Protein AF-A0A482R9H9-F1 (afdb_monomer_lite)

Structure (mmCIF, N/CA/C/O backbone):
data_AF-A0A482R9H9-F1
#
_entry.id   AF-A0A482R9H9-F1
#
loop_
_atom_site.group_PDB
_atom_site.id
_atom_site.type_symbol
_atom_site.label_atom_id
_atom_site.label_alt_id
_atom_site.label_comp_id
_atom_site.label_asym_id
_atom_site.label_entity_id
_atom_site.label_seq_id
_atom_site.pdbx_PDB_ins_code
_atom_site.Cartn_x
_atom_site.Cartn_y
_atom_site.Cartn_z
_atom_site.occupancy
_atom_site.B_iso_or_equiv
_atom_site.auth_seq_id
_atom_site.auth_comp_id
_atom_site.auth_asym_id
_atom_site.auth_atom_id
_atom_site.pdbx_PDB_model_num
ATOM 1 N N . MET A 1 1 ? -17.898 -11.035 -7.797 1.00 39.88 1 MET A N 1
ATOM 2 C CA . MET A 1 1 ? -18.055 -11.894 -6.595 1.00 39.88 1 MET A CA 1
ATOM 3 C C . MET A 1 1 ? -16.869 -11.815 -5.610 1.00 39.88 1 MET A C 1
ATOM 5 O O . MET A 1 1 ? -17.099 -11.600 -4.428 1.00 39.88 1 MET A O 1
ATOM 9 N N . HIS A 1 2 ? -15.605 -11.868 -6.058 1.00 54.25 2 HIS A N 1
ATOM 10 C CA . HIS A 1 2 ? -14.409 -11.896 -5.182 1.00 54.25 2 HIS A CA 1
ATOM 11 C C . HIS A 1 2 ? -14.130 -10.656 -4.301 1.00 54.25 2 HIS A C 1
ATOM 13 O O . HIS A 1 2 ? -13.471 -10.771 -3.268 1.00 54.25 2 HIS A O 1
ATOM 19 N N . ALA A 1 3 ? -14.589 -9.459 -4.681 1.00 58.69 3 ALA A N 1
ATOM 20 C CA . ALA A 1 3 ? -14.321 -8.238 -3.909 1.00 58.69 3 ALA A CA 1
ATOM 21 C C . ALA A 1 3 ? -15.165 -8.133 -2.624 1.00 58.69 3 ALA A C 1
ATOM 23 O O . ALA A 1 3 ? -14.730 -7.511 -1.659 1.00 58.69 3 ALA A O 1
ATOM 24 N N . ARG A 1 4 ? -16.354 -8.752 -2.595 1.00 60.19 4 ARG A N 1
ATOM 25 C CA . ARG A 1 4 ? -17.286 -8.687 -1.455 1.00 60.19 4 ARG A CA 1
ATOM 26 C C . ARG A 1 4 ? -16.782 -9.523 -0.273 1.00 60.19 4 ARG A C 1
ATOM 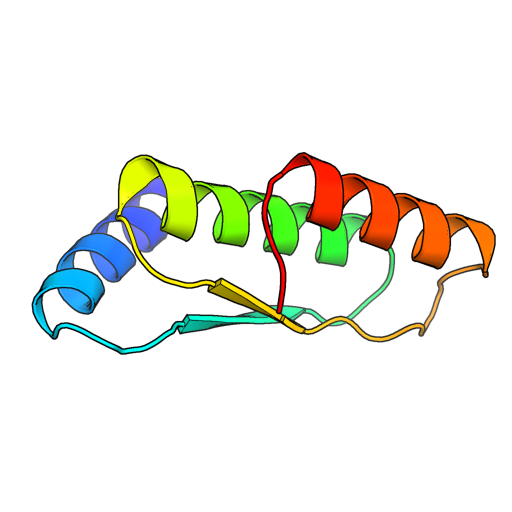28 O O . ARG A 1 4 ? -16.767 -9.042 0.852 1.00 60.19 4 ARG A O 1
ATOM 35 N N . CYS A 1 5 ? -16.263 -10.719 -0.561 1.00 68.12 5 CYS A N 1
ATOM 36 C CA . CYS A 1 5 ? -15.680 -11.622 0.436 1.00 68.12 5 CYS A CA 1
ATOM 37 C C . CYS A 1 5 ? -14.444 -11.016 1.132 1.00 68.12 5 CYS A C 1
ATOM 39 O O . CYS A 1 5 ? -14.290 -11.143 2.345 1.00 68.12 5 CYS A O 1
ATOM 41 N N . ARG A 1 6 ? -13.588 -10.296 0.386 1.00 71.88 6 ARG A N 1
ATOM 42 C CA . ARG 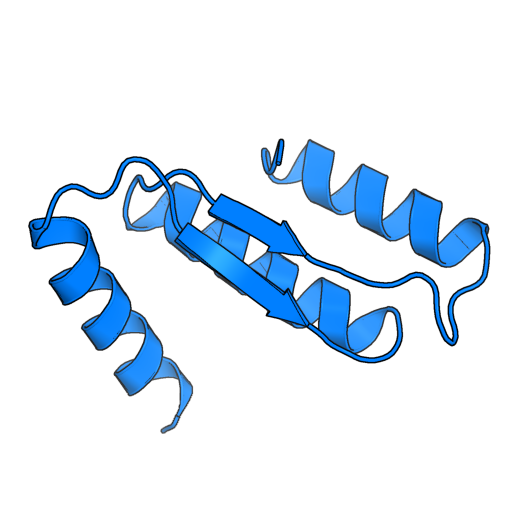A 1 6 ? -12.402 -9.629 0.955 1.00 71.88 6 ARG A CA 1
ATOM 43 C C . ARG A 1 6 ? -12.759 -8.500 1.921 1.00 71.88 6 ARG A C 1
ATOM 45 O O . ARG A 1 6 ? -12.122 -8.393 2.960 1.00 71.88 6 ARG A O 1
ATOM 52 N N . ARG A 1 7 ? -13.788 -7.704 1.614 1.00 77.94 7 ARG A N 1
ATOM 53 C CA . ARG A 1 7 ? -14.259 -6.627 2.505 1.00 77.94 7 ARG A CA 1
ATOM 54 C C . ARG A 1 7 ? -14.829 -7.185 3.805 1.00 77.94 7 ARG A C 1
ATOM 56 O O . ARG A 1 7 ? -14.319 -6.844 4.858 1.00 77.94 7 ARG A O 1
ATOM 63 N N . GLN A 1 8 ? -15.726 -8.167 3.714 1.00 86.44 8 GLN A N 1
ATOM 64 C CA . GLN A 1 8 ? -16.286 -8.840 4.893 1.00 86.44 8 GLN A CA 1
ATOM 65 C C . GLN A 1 8 ? -15.218 -9.484 5.788 1.00 86.44 8 GLN A C 1
ATOM 67 O O . GLN A 1 8 ? -15.390 -9.564 7.000 1.00 86.44 8 GLN A O 1
ATOM 72 N N . ARG A 1 9 ? -14.119 -9.987 5.207 1.00 88.38 9 ARG A N 1
ATOM 73 C CA . ARG A 1 9 ? -12.992 -10.508 5.990 1.00 88.38 9 ARG A CA 1
ATOM 74 C C . ARG A 1 9 ? -12.270 -9.396 6.747 1.00 88.38 9 ARG A C 1
ATOM 76 O O . ARG A 1 9 ? -11.947 -9.604 7.908 1.00 88.38 9 ARG A O 1
ATOM 83 N N . MET A 1 10 ? -12.026 -8.252 6.109 1.00 87.19 10 MET A N 1
ATOM 84 C CA . MET A 1 10 ? -11.384 -7.120 6.777 1.00 87.19 10 MET A CA 1
ATOM 85 C C . MET A 1 10 ? -12.274 -6.521 7.869 1.00 87.19 10 MET A C 1
ATOM 87 O O . MET A 1 10 ? -11.750 -6.165 8.912 1.00 87.19 10 MET A O 1
ATOM 91 N N . ASP A 1 11 ? -13.597 -6.493 7.682 1.00 88.69 11 ASP A N 1
ATOM 92 C CA . ASP A 1 11 ? -14.529 -6.028 8.721 1.00 88.69 11 ASP A CA 1
ATOM 93 C C . ASP A 1 11 ? -14.444 -6.918 9.976 1.00 88.69 11 ASP A C 1
ATOM 95 O O . ASP A 1 11 ? -14.375 -6.424 11.097 1.00 88.69 11 ASP A O 1
ATOM 99 N N . ARG A 1 12 ? -14.362 -8.246 9.797 1.00 92.00 12 ARG A N 1
ATOM 100 C CA . ARG A 1 12 ? -14.139 -9.179 10.916 1.00 92.00 12 ARG A CA 1
ATOM 101 C C . ARG A 1 12 ? -12.751 -9.048 11.540 1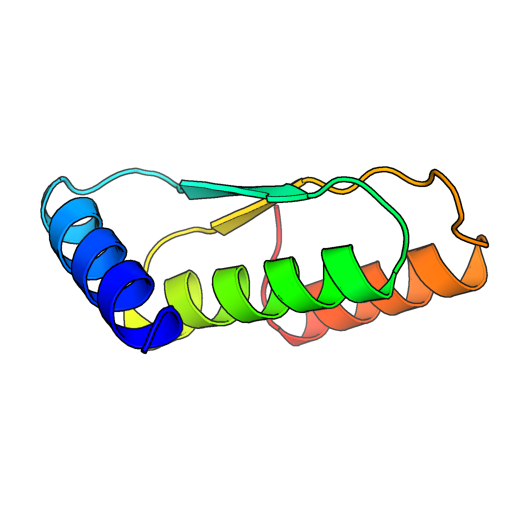.00 92.00 12 ARG A C 1
ATOM 103 O O . ARG A 1 12 ? -12.624 -9.220 12.743 1.00 92.00 12 ARG A O 1
ATOM 110 N N . LEU A 1 13 ? -11.725 -8.771 10.735 1.00 90.75 13 LEU A N 1
ATOM 111 C CA . LEU A 1 13 ? -10.364 -8.546 11.227 1.00 90.75 13 LEU A CA 1
ATOM 112 C C . LEU A 1 13 ? -10.273 -7.249 12.041 1.00 90.75 13 LEU A C 1
ATOM 114 O O . LEU A 1 13 ? -9.583 -7.207 13.045 1.00 90.75 13 LEU A O 1
ATOM 118 N N . ALA A 1 14 ? -10.998 -6.204 11.650 1.00 91.12 14 ALA A N 1
ATOM 119 C CA . ALA A 1 14 ? -11.021 -4.940 12.379 1.00 91.12 14 ALA A CA 1
ATOM 120 C C . ALA A 1 14 ? -11.546 -5.091 13.809 1.00 91.12 14 ALA A C 1
ATOM 122 O O . ALA A 1 14 ? -11.059 -4.419 14.711 1.00 91.12 14 ALA A O 1
ATOM 123 N N . ALA A 1 15 ? -12.488 -6.013 14.020 1.00 93.06 15 ALA A N 1
ATOM 124 C CA . ALA A 1 15 ? -13.021 -6.326 15.342 1.00 93.06 15 ALA A CA 1
ATOM 125 C C . ALA A 1 15 ? -11.983 -6.950 16.296 1.00 93.06 15 ALA A C 1
ATOM 127 O O . ALA A 1 15 ? -12.250 -7.036 17.488 1.00 93.06 15 ALA A O 1
ATOM 128 N N . THR A 1 16 ? -10.815 -7.386 15.802 1.00 94.94 16 THR A N 1
ATOM 129 C CA . THR A 1 16 ? -9.697 -7.838 16.650 1.00 94.94 16 THR A CA 1
ATOM 130 C C . THR A 1 16 ? -8.726 -6.709 17.002 1.00 94.94 16 THR A C 1
ATOM 132 O O . THR A 1 16 ? -7.654 -6.992 17.526 1.00 94.94 16 THR A O 1
ATOM 135 N N . GLU A 1 17 ? -9.055 -5.463 16.645 1.00 93.81 17 GLU A N 1
ATOM 136 C CA . GLU A 1 17 ? -8.288 -4.248 16.948 1.00 93.81 17 GLU A CA 1
ATOM 137 C C . GLU A 1 17 ? -6.785 -4.339 16.604 1.00 93.81 17 GLU A C 1
ATOM 139 O O . GLU A 1 17 ? -5.927 -4.042 17.439 1.00 93.81 17 GLU A O 1
ATOM 144 N N . PRO A 1 18 ? -6.410 -4.760 15.378 1.00 95.38 18 PRO A N 1
ATOM 145 C CA . PRO A 1 18 ? -5.005 -4.836 15.012 1.00 95.38 18 PRO A CA 1
ATOM 146 C C . PRO A 1 18 ? -4.395 -3.433 14.913 1.00 95.38 18 PRO A C 1
ATOM 148 O O . PRO A 1 18 ? -5.018 -2.503 14.398 1.00 95.38 18 PRO A O 1
ATOM 151 N N . LEU A 1 19 ? -3.129 -3.300 15.320 1.00 95.00 19 LEU A N 1
ATOM 152 C CA . LEU A 1 19 ? -2.390 -2.040 15.193 1.00 95.00 19 LEU A CA 1
ATOM 153 C C . LEU A 1 19 ? -2.262 -1.597 13.724 1.00 95.00 19 LEU A C 1
ATOM 155 O O . LEU A 1 19 ? -2.377 -0.410 13.414 1.00 95.00 19 LEU A O 1
ATOM 159 N N . TYR A 1 20 ? -2.022 -2.553 12.823 1.00 95.19 20 TYR A N 1
ATOM 160 C CA . TYR A 1 20 ? -1.970 -2.348 11.379 1.00 95.19 20 TYR A CA 1
ATOM 161 C C . TYR A 1 20 ? -2.264 -3.645 10.616 1.00 95.19 20 TYR A C 1
ATOM 163 O O . TYR A 1 20 ? -2.318 -4.730 11.194 1.00 95.19 20 TYR A O 1
ATOM 171 N N . VAL A 1 21 ? -2.453 -3.519 9.304 1.00 94.56 21 VAL A N 1
ATOM 172 C CA . VAL A 1 21 ? -2.602 -4.638 8.369 1.00 94.56 21 VAL A CA 1
ATOM 173 C C . VAL A 1 21 ? -1.678 -4.474 7.165 1.00 94.56 21 VAL A C 1
ATOM 175 O O . VAL A 1 21 ? -1.543 -3.376 6.617 1.00 94.56 21 VAL A O 1
ATOM 178 N N . ASP A 1 22 ? -1.082 -5.578 6.727 1.00 96.00 22 ASP A N 1
ATOM 179 C CA . ASP A 1 22 ? -0.181 -5.610 5.576 1.00 96.00 22 ASP A CA 1
ATOM 180 C C . ASP A 1 22 ? -0.905 -5.964 4.276 1.00 96.00 22 ASP A C 1
ATOM 182 O O . ASP A 1 22 ? -1.706 -6.902 4.200 1.00 96.00 22 ASP A O 1
ATOM 186 N N . PHE A 1 23 ? -0.555 -5.245 3.211 1.00 94.19 23 PHE A N 1
ATOM 187 C CA . PHE A 1 23 ? -0.949 -5.558 1.845 1.00 94.19 23 PHE A CA 1
ATOM 188 C C . PHE A 1 23 ? 0.292 -5.878 1.026 1.00 94.19 23 PHE A C 1
ATOM 190 O O . PHE A 1 23 ? 1.024 -4.984 0.610 1.00 94.19 23 PHE A O 1
ATOM 197 N N . VAL A 1 24 ? 0.503 -7.172 0.788 1.00 93.56 24 VAL A N 1
ATOM 198 C CA . VAL A 1 24 ? 1.651 -7.675 0.032 1.00 93.56 24 VAL A CA 1
ATOM 199 C C . VAL A 1 24 ? 1.305 -7.820 -1.441 1.00 93.56 24 VAL A C 1
ATOM 201 O O . VAL A 1 24 ? 0.284 -8.415 -1.797 1.00 93.56 24 VAL A O 1
ATOM 204 N N . THR A 1 25 ? 2.162 -7.276 -2.303 1.00 90.75 25 THR A N 1
ATOM 205 C CA . THR A 1 25 ? 2.053 -7.435 -3.749 1.00 90.75 25 THR A CA 1
ATOM 206 C C . THR A 1 25 ? 3.369 -7.879 -4.378 1.00 90.75 25 THR A C 1
ATOM 208 O O . THR A 1 25 ? 4.451 -7.602 -3.867 1.00 90.75 25 THR A O 1
ATOM 211 N N . VAL A 1 26 ? 3.249 -8.595 -5.492 1.00 88.12 26 VAL A N 1
ATOM 212 C CA . VAL A 1 26 ? 4.363 -9.032 -6.331 1.00 88.12 26 VAL A CA 1
ATOM 213 C C . VAL A 1 26 ? 4.029 -8.661 -7.775 1.00 88.12 26 VAL A C 1
ATOM 215 O O . VAL A 1 26 ? 2.881 -8.799 -8.218 1.00 88.12 26 VAL A O 1
ATOM 218 N N . GLY A 1 27 ? 5.037 -8.191 -8.505 1.00 86.69 27 GLY A N 1
ATOM 219 C CA . GLY A 1 27 ? 4.921 -7.696 -9.875 1.00 86.69 27 GLY A CA 1
ATOM 220 C C . GLY A 1 27 ? 4.861 -6.170 -9.945 1.00 86.69 27 GLY A C 1
ATOM 221 O O . GLY A 1 27 ? 4.848 -5.495 -8.919 1.00 86.69 27 GLY A O 1
ATOM 222 N N . GLY A 1 28 ? 4.828 -5.645 -11.169 1.00 90.56 28 GLY A N 1
ATOM 223 C CA . GLY A 1 28 ? 4.983 -4.214 -11.430 1.00 90.56 28 GLY A CA 1
ATOM 224 C C . GLY A 1 28 ? 3.809 -3.318 -11.008 1.00 90.56 28 GLY A C 1
ATOM 225 O O . GLY A 1 28 ? 2.880 -3.702 -10.287 1.00 90.56 28 GLY A O 1
ATOM 226 N N . LEU A 1 29 ? 3.836 -2.086 -11.520 1.00 93.50 29 LEU A N 1
ATOM 227 C CA . LEU A 1 29 ? 3.029 -0.954 -11.052 1.00 93.50 29 LEU A CA 1
ATOM 228 C C . LEU A 1 29 ? 1.518 -1.226 -10.929 1.00 93.50 29 LEU A C 1
ATOM 230 O O . LEU A 1 29 ? 0.881 -0.757 -9.985 1.00 93.50 29 LEU A O 1
ATOM 234 N N . GLU A 1 30 ? 0.905 -1.975 -11.851 1.00 93.75 30 GLU A N 1
ATOM 235 C CA . GLU A 1 30 ? -0.547 -2.212 -11.813 1.00 93.75 30 GLU A CA 1
ATOM 236 C C . GLU A 1 30 ? -0.978 -3.034 -10.584 1.00 93.75 30 GLU A C 1
ATOM 238 O O . GLU A 1 30 ? -2.012 -2.751 -9.962 1.00 93.75 30 GLU A O 1
ATOM 243 N N . ASN A 1 31 ? -0.170 -4.025 -10.200 1.00 93.75 31 ASN A N 1
ATOM 244 C CA . ASN A 1 31 ? -0.420 -4.855 -9.024 1.00 93.75 31 ASN A CA 1
ATOM 245 C C . ASN A 1 31 ? -0.238 -4.042 -7.740 1.00 93.75 31 ASN A C 1
ATOM 247 O O . ASN A 1 31 ? -1.108 -4.084 -6.862 1.00 93.75 31 ASN A O 1
ATOM 251 N N . ALA A 1 32 ? 0.804 -3.210 -7.684 1.00 95.50 32 ALA A N 1
ATOM 252 C CA . ALA A 1 32 ? 1.010 -2.276 -6.585 1.00 95.50 32 ALA A CA 1
ATOM 253 C C . ALA A 1 32 ? -0.151 -1.274 -6.457 1.00 95.50 32 ALA A C 1
ATOM 255 O O . ALA A 1 32 ? -0.698 -1.091 -5.369 1.00 95.50 32 ALA A O 1
ATOM 256 N N . ARG A 1 33 ? -0.648 -0.713 -7.570 1.00 95.44 33 ARG A N 1
ATOM 257 C CA . ARG A 1 33 ? -1.839 0.158 -7.582 1.00 95.44 33 ARG A CA 1
ATOM 258 C C . ARG A 1 33 ? -3.104 -0.572 -7.115 1.00 95.44 33 ARG A C 1
ATOM 260 O O . ARG A 1 33 ? -3.958 0.030 -6.459 1.00 95.44 33 ARG A O 1
ATOM 267 N N . ARG A 1 34 ? -3.272 -1.861 -7.442 1.00 93.69 34 ARG A N 1
ATOM 268 C CA . ARG A 1 34 ? -4.387 -2.686 -6.929 1.00 93.69 34 ARG A CA 1
ATOM 269 C C . ARG A 1 34 ? -4.307 -2.842 -5.413 1.00 93.69 34 ARG A C 1
ATOM 271 O O . ARG A 1 34 ? -5.329 -2.657 -4.752 1.00 93.69 34 ARG A O 1
ATOM 278 N N . ALA A 1 35 ? -3.124 -3.137 -4.877 1.00 94.25 35 ALA A N 1
ATOM 279 C CA . ALA A 1 35 ? -2.894 -3.229 -3.438 1.00 94.25 35 ALA A CA 1
ATOM 280 C C . ALA A 1 35 ? -3.116 -1.876 -2.743 1.00 94.25 35 ALA A C 1
ATOM 282 O O . ALA A 1 35 ? -3.872 -1.806 -1.777 1.00 94.25 35 ALA A O 1
ATOM 283 N N . LEU A 1 36 ? -2.614 -0.777 -3.315 1.00 95.50 36 LEU A N 1
ATOM 284 C CA . LEU A 1 36 ? -2.818 0.575 -2.792 1.00 95.50 36 LEU A CA 1
ATOM 285 C C . LEU A 1 36 ? -4.308 0.948 -2.665 1.00 95.50 36 LEU A C 1
ATOM 287 O O . LEU A 1 36 ? -4.725 1.567 -1.682 1.00 95.50 36 LEU A O 1
ATOM 291 N N . ARG A 1 37 ? -5.154 0.527 -3.617 1.00 92.69 37 ARG A N 1
ATOM 292 C CA . ARG A 1 37 ? -6.615 0.713 -3.517 1.00 92.69 37 ARG A CA 1
ATOM 293 C C . ARG A 1 37 ? -7.229 -0.036 -2.332 1.00 92.69 37 ARG A C 1
ATOM 295 O O . ARG A 1 37 ? -8.211 0.447 -1.765 1.00 92.69 37 ARG A O 1
ATOM 302 N N . LEU A 1 38 ? -6.675 -1.189 -1.956 1.00 92.00 38 LEU A N 1
ATOM 303 C CA . LEU A 1 38 ? -7.097 -1.927 -0.764 1.00 92.00 38 LEU A CA 1
ATOM 304 C C . LEU A 1 38 ? -6.607 -1.241 0.516 1.00 92.00 38 LEU A C 1
ATOM 306 O O . LEU A 1 38 ? -7.423 -1.060 1.419 1.00 92.00 38 LEU A O 1
ATOM 310 N N . CYS A 1 39 ? -5.361 -0.750 0.557 1.00 94.19 39 CYS A N 1
ATOM 311 C CA . CYS A 1 39 ? -4.855 0.058 1.676 1.0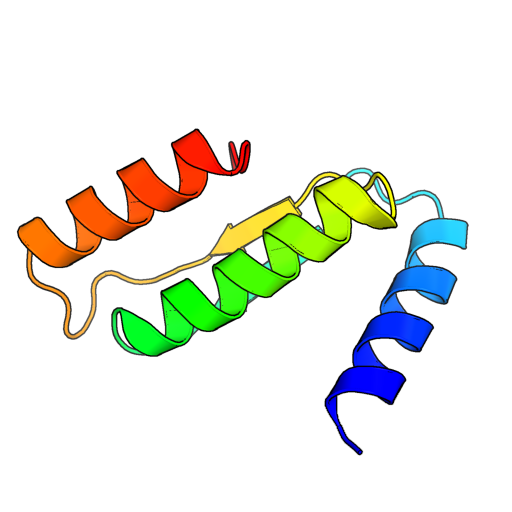0 94.19 39 CYS A CA 1
ATOM 312 C C . CYS A 1 39 ? -5.755 1.272 1.935 1.00 94.19 39 CYS A C 1
ATOM 314 O O . CYS A 1 39 ? -6.156 1.545 3.066 1.00 94.19 39 CYS A O 1
ATOM 316 N N . ARG A 1 40 ? -6.160 1.972 0.865 1.00 91.75 40 ARG A N 1
ATOM 317 C CA . ARG A 1 40 ? -7.100 3.095 0.957 1.00 91.75 40 ARG A CA 1
ATOM 318 C C . ARG A 1 40 ? -8.457 2.678 1.525 1.00 91.75 40 ARG A C 1
ATOM 320 O O . ARG A 1 40 ? -9.048 3.453 2.273 1.00 91.75 40 ARG A O 1
ATOM 327 N N . TYR A 1 41 ? -8.971 1.503 1.161 1.00 89.19 41 TYR A N 1
ATOM 328 C CA . TYR A 1 41 ? -10.224 0.993 1.723 1.00 89.19 41 TYR A CA 1
ATOM 329 C C . TYR A 1 41 ? -10.079 0.689 3.219 1.00 89.19 41 TYR A C 1
ATOM 331 O O . TYR A 1 41 ? -10.905 1.159 3.998 1.00 89.19 41 TYR A O 1
ATOM 339 N N . ALA A 1 42 ? -9.014 -0.012 3.623 1.00 89.62 42 ALA A N 1
ATOM 340 C CA . ALA A 1 42 ? -8.732 -0.312 5.028 1.00 89.62 42 ALA A CA 1
ATOM 341 C C . ALA A 1 42 ? -8.647 0.966 5.875 1.00 89.62 42 ALA A C 1
ATOM 343 O O . ALA A 1 42 ? -9.305 1.065 6.907 1.00 89.62 42 ALA A O 1
ATOM 344 N N . LYS A 1 43 ? -7.955 1.995 5.376 1.00 88.06 43 LYS A N 1
ATOM 345 C CA . LYS A 1 43 ? -7.834 3.274 6.079 1.00 88.06 43 LYS A CA 1
ATOM 346 C C . LYS A 1 43 ? -9.140 4.072 6.123 1.00 88.06 43 LYS A C 1
ATOM 348 O O . LYS A 1 43 ? -9.526 4.543 7.184 1.00 88.06 43 LYS A O 1
ATOM 353 N N . LYS A 1 44 ? -9.819 4.263 4.982 1.00 85.69 44 LYS A N 1
ATOM 354 C CA . LYS A 1 44 ? -10.985 5.169 4.898 1.00 85.69 44 LYS A CA 1
ATOM 355 C C . LYS A 1 44 ? -12.292 4.567 5.394 1.00 85.69 44 LYS A C 1
ATOM 357 O O . LYS A 1 44 ? -13.143 5.318 5.851 1.00 85.69 44 LYS A O 1
ATOM 362 N N . VAL A 1 45 ? -12.493 3.266 5.201 1.00 80.94 45 VAL A N 1
ATOM 363 C CA . VAL A 1 45 ? -13.786 2.622 5.478 1.00 80.94 45 VAL A CA 1
ATOM 364 C C . VAL A 1 45 ? -13.756 1.873 6.798 1.00 80.94 45 VAL A C 1
ATOM 366 O O . VAL A 1 45 ? -14.743 1.888 7.519 1.00 80.94 45 VAL A O 1
ATOM 369 N N . ILE A 1 46 ? -12.628 1.239 7.111 1.00 83.06 46 ILE A N 1
ATOM 370 C CA . ILE A 1 46 ? -12.502 0.376 8.287 1.00 83.06 46 ILE A CA 1
ATOM 371 C C . ILE A 1 46 ? -11.809 1.105 9.447 1.00 83.06 46 ILE A C 1
ATOM 373 O O . ILE A 1 46 ? -12.046 0.783 10.603 1.00 83.06 46 ILE A O 1
ATOM 377 N N . GLY A 1 47 ? -10.977 2.110 9.151 1.00 87.81 47 GLY A N 1
ATOM 378 C CA . GLY A 1 47 ? -10.226 2.860 10.162 1.00 87.81 47 GLY A CA 1
ATOM 379 C C . GLY A 1 47 ? -8.917 2.191 10.592 1.00 87.81 47 GLY A C 1
ATOM 380 O O . GLY A 1 47 ? -8.348 2.578 11.606 1.00 87.81 47 GLY A O 1
ATOM 381 N N . LEU A 1 48 ? -8.419 1.212 9.831 1.00 91.06 48 LEU A N 1
ATOM 382 C CA . LEU A 1 48 ? -7.171 0.510 10.141 1.00 91.06 48 LEU A CA 1
ATOM 383 C C . LEU A 1 48 ? -5.956 1.187 9.498 1.00 91.06 48 LEU A C 1
ATOM 385 O O . LEU A 1 48 ? -6.010 1.652 8.354 1.00 91.06 48 LEU A O 1
ATOM 389 N N . THR A 1 49 ? -4.825 1.166 10.203 1.00 93.69 49 THR A N 1
ATOM 390 C CA . THR A 1 49 ? -3.523 1.489 9.608 1.00 93.69 49 THR A CA 1
ATOM 391 C C . THR A 1 49 ? -3.167 0.422 8.576 1.00 93.69 49 THR A C 1
ATOM 393 O O . THR A 1 49 ? -3.232 -0.770 8.860 1.00 93.69 49 THR A O 1
ATOM 396 N N . ALA A 1 50 ? -2.795 0.846 7.370 1.00 95.00 50 ALA A N 1
ATOM 397 C CA . ALA A 1 50 ? -2.418 -0.047 6.281 1.00 95.00 50 ALA A CA 1
ATOM 398 C C . ALA A 1 50 ? -0.950 0.163 5.906 1.00 95.00 50 ALA A C 1
ATOM 400 O O . ALA A 1 50 ? -0.519 1.313 5.791 1.00 95.00 50 ALA A O 1
ATOM 401 N N . VAL A 1 51 ? -0.243 -0.946 5.690 1.00 97.00 51 VAL A N 1
ATOM 402 C CA . VAL A 1 51 ? 1.138 -1.003 5.196 1.00 97.00 51 VAL A CA 1
ATOM 403 C C . VAL A 1 51 ? 1.118 -1.556 3.773 1.00 97.00 51 VAL A C 1
ATOM 405 O O . VAL A 1 51 ? 0.545 -2.624 3.534 1.00 97.00 51 VAL A O 1
ATOM 408 N N . LEU A 1 52 ? 1.692 -0.830 2.812 1.00 97.00 52 LEU A N 1
ATOM 409 C CA . LEU A 1 52 ? 1.808 -1.284 1.426 1.00 97.00 52 LEU A CA 1
ATOM 410 C C . LEU A 1 52 ? 3.202 -1.860 1.163 1.00 97.00 52 LEU A C 1
ATOM 412 O O . LEU A 1 52 ? 4.167 -1.121 1.000 1.00 97.00 52 LEU A O 1
ATOM 416 N N . HIS A 1 53 ? 3.281 -3.176 0.982 1.00 96.50 53 HIS A N 1
ATOM 417 C CA . HIS A 1 53 ? 4.497 -3.817 0.487 1.00 96.50 53 HIS A CA 1
ATOM 418 C C . HIS A 1 53 ? 4.450 -3.909 -1.035 1.00 96.50 53 HIS A C 1
ATOM 420 O O . HIS A 1 53 ? 3.532 -4.513 -1.599 1.00 96.50 53 HIS A O 1
ATOM 426 N N . PHE A 1 54 ? 5.462 -3.351 -1.695 1.00 95.50 54 PHE A N 1
ATOM 427 C CA . PHE A 1 54 ? 5.705 -3.516 -3.124 1.00 95.50 54 PHE A CA 1
ATOM 428 C C . PHE A 1 54 ? 7.199 -3.692 -3.392 1.00 95.50 54 PHE A C 1
ATOM 430 O O . PHE A 1 54 ? 8.036 -3.200 -2.637 1.00 95.50 54 PHE A O 1
ATOM 437 N N . SER A 1 55 ? 7.534 -4.410 -4.461 1.00 92.81 55 SER A N 1
ATOM 438 C CA . SER A 1 55 ? 8.905 -4.516 -4.954 1.00 92.81 55 SER A CA 1
ATOM 439 C C . SER A 1 55 ? 9.090 -3.636 -6.187 1.00 92.81 55 SER A C 1
ATOM 441 O O . SER A 1 55 ? 8.134 -3.323 -6.890 1.00 92.81 55 SER A O 1
ATOM 443 N N . CYS A 1 56 ? 10.333 -3.245 -6.462 1.00 94.25 56 CYS A N 1
ATOM 444 C CA . CYS A 1 56 ? 10.670 -2.436 -7.637 1.00 94.25 56 CYS A CA 1
ATOM 445 C C . CYS A 1 56 ? 10.900 -3.276 -8.907 1.00 94.25 56 CYS A C 1
ATOM 447 O O . CYS A 1 56 ? 11.317 -2.734 -9.927 1.00 94.25 56 CYS A O 1
ATOM 449 N N . ALA A 1 57 ? 10.694 -4.596 -8.850 1.00 90.56 57 ALA A N 1
ATOM 450 C CA . ALA A 1 57 ? 10.850 -5.457 -10.018 1.00 90.56 57 ALA A CA 1
ATOM 451 C C . ALA A 1 57 ? 9.836 -5.057 -11.102 1.00 90.56 57 ALA A C 1
ATOM 453 O O . ALA A 1 57 ? 8.678 -4.776 -10.794 1.00 90.56 57 ALA A O 1
ATOM 454 N N . ASP A 1 58 ? 10.282 -5.019 -12.359 1.00 90.94 58 ASP A N 1
ATOM 455 C CA . ASP A 1 58 ? 9.474 -4.605 -13.516 1.00 90.94 58 ASP A CA 1
ATOM 456 C C . ASP A 1 58 ? 8.895 -3.179 -13.410 1.00 90.94 58 ASP A C 1
ATOM 458 O O . ASP A 1 58 ? 7.852 -2.873 -13.991 1.00 90.94 58 ASP A O 1
ATOM 462 N N . MET A 1 59 ? 9.558 -2.298 -12.654 1.00 94.56 59 MET A N 1
ATOM 463 C CA . MET A 1 59 ? 9.187 -0.891 -12.508 1.00 94.56 59 MET A CA 1
ATOM 464 C C . MET A 1 59 ? 10.360 0.011 -12.880 1.00 94.56 59 MET A C 1
ATOM 466 O O . MET A 1 59 ? 11.498 -0.198 -12.460 1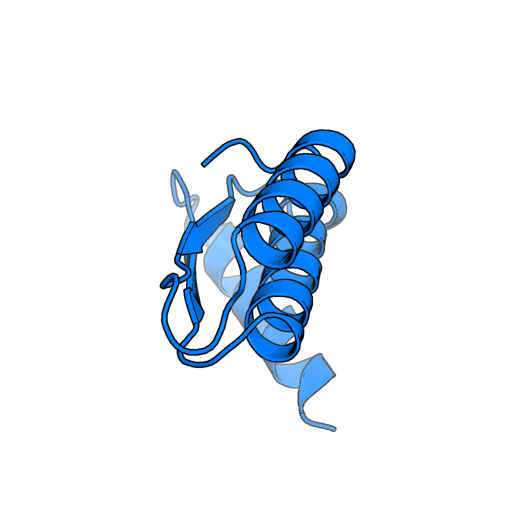.00 94.56 59 MET A O 1
ATOM 470 N N . SER A 1 60 ? 10.074 1.058 -13.646 1.00 96.25 60 SER A N 1
ATOM 471 C CA . SER A 1 60 ? 11.007 2.164 -13.826 1.00 96.25 60 SER A CA 1
ATOM 472 C C . SER A 1 60 ? 11.061 3.039 -12.568 1.00 96.25 60 SER A C 1
ATOM 474 O O . SER A 1 60 ? 10.170 3.014 -11.716 1.00 96.25 60 SER A O 1
ATOM 476 N N . LEU A 1 61 ? 12.082 3.895 -12.466 1.00 97.06 61 LEU A N 1
ATOM 477 C CA . LEU A 1 61 ? 12.138 4.912 -11.411 1.00 97.06 61 LEU A CA 1
ATOM 478 C C . LEU A 1 61 ? 10.911 5.844 -11.442 1.00 97.06 61 LEU A C 1
ATOM 480 O O . LEU A 1 61 ? 10.427 6.257 -10.389 1.00 97.06 61 LEU A O 1
ATOM 484 N N . SER A 1 62 ? 10.390 6.150 -12.638 1.00 97.56 62 SER A N 1
ATOM 485 C CA . SER A 1 62 ? 9.167 6.949 -12.790 1.00 97.56 62 SER A CA 1
ATOM 486 C C . SER A 1 62 ? 7.968 6.235 -12.172 1.00 97.56 62 SER A C 1
ATOM 488 O O . SER A 1 62 ? 7.249 6.837 -11.380 1.00 97.56 62 SER A O 1
ATOM 490 N N . ASP A 1 63 ? 7.812 4.937 -12.441 1.00 96.81 63 ASP A N 1
ATOM 491 C CA . ASP A 1 63 ? 6.719 4.129 -11.892 1.00 96.81 63 ASP A CA 1
ATOM 492 C C . ASP A 1 63 ? 6.749 4.100 -10.359 1.00 96.81 63 ASP A C 1
ATOM 494 O O . ASP A 1 63 ? 5.715 4.240 -9.704 1.00 96.81 63 ASP A O 1
ATOM 498 N N . VAL A 1 64 ? 7.942 3.950 -9.769 1.00 96.94 64 VAL A N 1
ATOM 499 C CA . VAL A 1 64 ? 8.121 3.970 -8.308 1.00 96.94 64 VAL A CA 1
ATOM 500 C C . VAL A 1 64 ? 7.727 5.332 -7.736 1.00 96.94 64 VAL A C 1
ATOM 502 O O . VAL A 1 64 ? 6.963 5.401 -6.772 1.00 96.94 64 VAL A O 1
ATOM 505 N N . ASN A 1 65 ? 8.196 6.424 -8.342 1.00 97.75 65 ASN A N 1
ATOM 506 C CA . ASN A 1 65 ? 7.873 7.777 -7.891 1.00 97.75 65 ASN A CA 1
ATOM 507 C C . ASN A 1 65 ? 6.375 8.087 -8.011 1.00 97.75 65 ASN A C 1
ATOM 509 O O . ASN A 1 65 ? 5.792 8.671 -7.095 1.00 97.75 65 ASN A O 1
ATOM 513 N N . GLU A 1 66 ? 5.737 7.665 -9.104 1.00 96.94 66 GLU A N 1
ATOM 514 C CA . GLU A 1 66 ? 4.292 7.784 -9.295 1.00 96.94 66 GLU A CA 1
ATOM 515 C C . GLU A 1 66 ? 3.517 7.029 -8.215 1.00 96.94 66 GLU A C 1
ATOM 517 O O . GLU A 1 66 ? 2.600 7.589 -7.606 1.00 96.94 66 GLU A O 1
ATOM 522 N N . LEU A 1 67 ? 3.906 5.783 -7.929 1.00 96.94 67 LEU A N 1
ATOM 523 C CA . LEU A 1 67 ? 3.269 4.969 -6.899 1.00 96.94 67 LEU A CA 1
ATOM 524 C C . LEU A 1 67 ? 3.403 5.603 -5.508 1.00 96.94 67 LEU A C 1
ATOM 526 O O . LEU A 1 67 ? 2.414 5.685 -4.778 1.00 96.94 67 LEU A O 1
ATOM 530 N N . LEU A 1 68 ? 4.594 6.086 -5.142 1.00 97.12 68 LEU A N 1
ATOM 531 C CA . LEU A 1 68 ? 4.834 6.746 -3.854 1.00 97.12 68 LEU A CA 1
ATOM 532 C C . LEU A 1 68 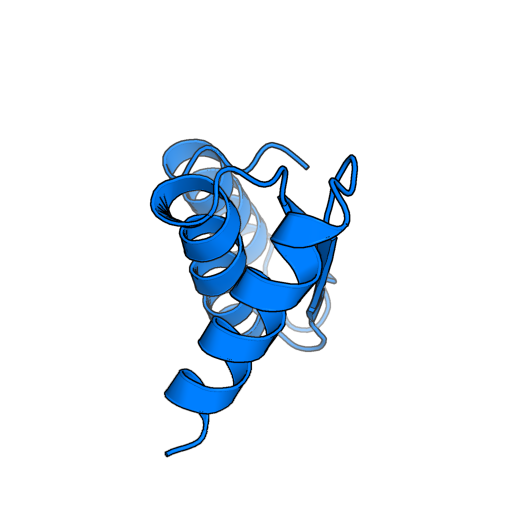? 4.040 8.054 -3.729 1.00 97.12 68 LEU A C 1
ATOM 534 O O . LEU A 1 68 ? 3.438 8.328 -2.685 1.00 97.12 68 LEU A O 1
ATOM 538 N N . ALA A 1 69 ? 3.977 8.848 -4.800 1.00 97.38 69 ALA A N 1
ATOM 539 C CA . ALA A 1 69 ? 3.167 10.061 -4.840 1.00 97.38 69 ALA A CA 1
ATOM 540 C C . ALA A 1 69 ? 1.665 9.747 -4.718 1.00 97.38 69 ALA A C 1
ATOM 542 O O . ALA A 1 69 ? 0.934 10.443 -4.008 1.00 97.38 69 ALA A O 1
ATOM 543 N N . GLU A 1 70 ? 1.182 8.688 -5.372 1.00 96.75 70 GLU A N 1
ATOM 544 C CA . GLU A 1 70 ? -0.181 8.179 -5.203 1.00 96.75 70 GLU A CA 1
ATOM 545 C C . GLU A 1 70 ? -0.453 7.731 -3.764 1.00 96.75 70 GLU A C 1
ATOM 547 O O . GLU A 1 70 ? -1.456 8.154 -3.184 1.00 96.75 70 GLU A O 1
ATOM 552 N N . ALA A 1 71 ? 0.439 6.937 -3.168 1.00 95.94 71 ALA A N 1
ATOM 553 C CA . ALA A 1 71 ? 0.302 6.446 -1.801 1.00 95.94 71 ALA A CA 1
ATOM 554 C C . ALA A 1 71 ? 0.189 7.601 -0.799 1.00 95.94 71 ALA A C 1
ATOM 556 O O . ALA A 1 71 ? -0.783 7.669 -0.035 1.00 95.94 71 ALA A O 1
ATOM 557 N N . LYS A 1 72 ? 1.093 8.583 -0.904 1.00 95.94 72 LYS A N 1
ATOM 558 C CA . LYS A 1 72 ? 1.083 9.796 -0.080 1.00 95.94 72 LYS A CA 1
ATOM 559 C C . LYS A 1 72 ? -0.217 10.586 -0.233 1.00 95.94 72 LYS A C 1
ATOM 561 O O . LYS A 1 72 ? -0.833 10.941 0.770 1.00 95.94 72 LYS A O 1
ATOM 566 N N . ARG A 1 73 ? -0.694 10.814 -1.466 1.00 95.19 73 ARG A N 1
ATOM 567 C CA . ARG A 1 73 ? -1.984 11.497 -1.720 1.00 95.19 73 ARG A CA 1
ATOM 568 C C . ARG A 1 73 ? -3.180 10.743 -1.138 1.00 95.19 73 ARG A C 1
ATOM 570 O O . ARG A 1 73 ? -4.182 11.359 -0.785 1.00 95.19 73 ARG A O 1
ATOM 577 N N . MET A 1 74 ? -3.103 9.417 -1.047 1.00 92.69 74 MET A N 1
ATOM 578 C CA . MET A 1 74 ? -4.148 8.587 -0.442 1.00 92.69 74 MET A CA 1
ATOM 579 C C . MET A 1 74 ? -4.025 8.468 1.084 1.00 92.69 74 MET A C 1
ATOM 581 O O . MET A 1 74 ? -4.903 7.867 1.708 1.00 92.69 74 MET A O 1
ATOM 585 N N . GLY A 1 75 ? -2.989 9.059 1.686 1.00 91.88 75 GLY A N 1
ATOM 586 C CA . GLY A 1 75 ? -2.722 8.999 3.121 1.00 91.88 75 GLY A CA 1
ATOM 587 C C . GLY A 1 75 ? -2.170 7.651 3.584 1.00 91.88 75 GLY A C 1
ATOM 588 O O . GLY A 1 75 ? -2.259 7.346 4.772 1.00 91.88 75 GLY A O 1
ATOM 589 N N . VAL A 1 76 ? -1.646 6.831 2.672 1.00 93.81 76 VAL A N 1
ATOM 590 C CA . VAL A 1 76 ? -0.884 5.626 3.017 1.00 93.81 76 VAL A CA 1
ATOM 591 C C . VAL A 1 76 ? 0.546 6.068 3.303 1.00 93.81 76 VAL A C 1
ATOM 593 O O . VAL A 1 76 ? 1.171 6.725 2.473 1.00 93.81 76 VAL A O 1
ATOM 596 N N . THR A 1 77 ? 1.008 5.790 4.516 1.00 93.62 77 THR A N 1
ATOM 597 C CA . THR A 1 77 ? 2.265 6.321 5.068 1.00 93.62 77 THR A CA 1
ATOM 598 C C . THR A 1 77 ? 3.248 5.227 5.463 1.00 93.62 77 THR A C 1
ATOM 600 O O . THR A 1 77 ? 4.327 5.556 5.942 1.00 93.62 77 THR A O 1
ATOM 603 N N . ASN A 1 78 ? 2.857 3.963 5.291 1.00 92.69 78 ASN A N 1
ATOM 604 C CA . ASN A 1 78 ? 3.654 2.774 5.551 1.00 92.69 78 ASN A CA 1
ATOM 605 C C . ASN A 1 78 ? 3.495 1.808 4.380 1.00 92.69 78 ASN A C 1
ATOM 607 O O . ASN A 1 78 ? 2.382 1.777 3.795 1.00 92.69 78 ASN A O 1
#

Sequence (78 aa):
MHARCRRQRMDRLAATEPLYVDFVTVGGLENARRALRLCRYAKKVIGLTAVLHFSCADMSLSDVNELLAEAKRMGVTN

Secondary structure (DSSP, 8-state):
-HHHHHHHHHHHHHTT--S-EEEE--SSHHHHHHHHHHHHHIIIII---EEEE---TT--HHHHHHHHHHHHHTT---

Radius of gyration: 12.82 Å; chains: 1; bounding box: 30×23×31 Å

pLDDT: mean 90.2, std 10.24, range [39.88, 97.75]

Foldseek 3Di:
DVVVVVVVVLLVVVVVVDQADEQAFEDFLVRLVVSLVVQLCCCPPSVHQYDRDDDCPPHDPVSVVVSVVVSVVSVNDD